Protein AF-C9MY08-F1 (afdb_monomer_lite)

pLDDT: mean 78.94, std 10.35, range [55.41, 93.88]

Foldseek 3Di:
DDPVVVVVVVVVPPDPPPDDDDDQPPPPHPDDDPVRVVVVVVVVVPPDPPPDDPVQVVCCVVPVDGPQADPPPRHGHDDQWDDDPPDDDTDGDD

Structure (mmCIF, N/CA/C/O backbone):
data_AF-C9MY08-F1
#
_entry.id   AF-C9MY08-F1
#
loop_
_atom_site.group_PDB
_atom_site.id
_atom_site.type_symbol
_atom_site.label_atom_id
_atom_site.label_alt_id
_atom_site.label_comp_id
_atom_site.label_asym_id
_atom_site.label_entity_id
_atom_site.label_seq_id
_atom_site.pdbx_PDB_ins_code
_atom_site.Cartn_x
_atom_site.Cartn_y
_atom_site.Cartn_z
_atom_site.occupancy
_atom_site.B_iso_or_equiv
_atom_site.auth_seq_id
_atom_site.auth_comp_id
_atom_site.auth_asym_id
_atom_site.auth_atom_id
_atom_site.pdbx_PDB_model_num
ATOM 1 N N . MET A 1 1 ? -42.674 -5.941 16.762 1.00 65.31 1 MET A N 1
ATOM 2 C CA . MET A 1 1 ? -42.082 -5.146 17.862 1.00 65.31 1 MET A CA 1
ATOM 3 C C . MET A 1 1 ? -42.820 -3.809 17.900 1.00 65.31 1 MET A C 1
ATOM 5 O O . MET A 1 1 ? -43.048 -3.280 16.820 1.00 65.31 1 MET A O 1
ATOM 9 N N . PRO A 1 2 ? -43.256 -3.301 19.065 1.00 92.56 2 PRO A N 1
ATOM 10 C CA . PRO A 1 2 ? -43.929 -2.001 19.161 1.00 92.56 2 PRO A CA 1
ATOM 11 C C . PRO A 1 2 ? -43.043 -0.868 18.622 1.00 92.56 2 PRO A C 1
ATOM 13 O O . PRO A 1 2 ? -41.829 -0.894 18.839 1.00 92.56 2 PRO A O 1
ATOM 16 N N . SER A 1 3 ? -43.636 0.115 17.942 1.00 85.75 3 SER A N 1
ATOM 17 C CA . SER A 1 3 ? -42.934 1.249 17.311 1.00 85.75 3 SER A CA 1
ATOM 18 C C . SER A 1 3 ? -42.069 2.038 18.298 1.00 85.75 3 SER A C 1
ATOM 20 O O . SER A 1 3 ? -40.944 2.408 17.980 1.00 85.75 3 SER A O 1
ATOM 22 N N . GLU A 1 4 ? -42.540 2.210 19.529 1.00 89.88 4 GLU A N 1
ATOM 23 C CA . GLU A 1 4 ? -41.814 2.909 20.595 1.00 89.88 4 GLU A CA 1
ATOM 24 C C . GLU A 1 4 ? -40.486 2.234 20.957 1.00 89.88 4 GLU A C 1
ATOM 26 O O . GLU A 1 4 ? -39.470 2.905 21.135 1.00 89.88 4 GLU A O 1
ATOM 31 N N . ARG A 1 5 ? -40.462 0.894 21.001 1.00 90.56 5 ARG A N 1
ATOM 32 C CA . ARG A 1 5 ? -39.229 0.128 21.260 1.00 90.56 5 ARG A CA 1
ATOM 33 C C . ARG A 1 5 ? -38.236 0.224 20.107 1.00 90.56 5 ARG A C 1
ATOM 35 O O . ARG A 1 5 ? -37.032 0.183 20.324 1.00 90.56 5 ARG A O 1
ATOM 42 N N . PHE A 1 6 ? -38.731 0.348 18.881 1.00 89.12 6 PHE A N 1
ATOM 43 C CA . PHE A 1 6 ? -37.871 0.539 17.719 1.00 89.12 6 PHE A CA 1
ATOM 44 C C . PHE A 1 6 ? -37.210 1.925 17.735 1.00 89.12 6 PHE A C 1
ATOM 46 O O . PHE A 1 6 ? -36.000 2.039 17.543 1.00 89.12 6 PHE A O 1
ATOM 53 N N . VAL A 1 7 ? -37.986 2.969 18.037 1.00 90.25 7 VAL A N 1
ATOM 54 C CA . VAL A 1 7 ? -37.484 4.348 18.130 1.00 90.25 7 VAL A CA 1
ATOM 55 C C . VAL A 1 7 ? -36.457 4.488 19.257 1.00 90.25 7 VAL A C 1
ATOM 57 O O . VAL A 1 7 ? -35.406 5.094 19.048 1.00 90.25 7 VAL A O 1
ATOM 60 N N . SER A 1 8 ? -36.697 3.882 20.425 1.00 86.94 8 SER A N 1
ATOM 61 C CA . SER A 1 8 ? -35.747 3.946 21.544 1.00 86.94 8 SER A CA 1
ATOM 62 C C . SER A 1 8 ? -34.407 3.279 21.224 1.00 86.94 8 SER A C 1
ATOM 64 O O . SER A 1 8 ? -33.359 3.822 21.570 1.00 86.94 8 SER A O 1
ATOM 66 N N . HIS A 1 9 ? -34.412 2.156 20.500 1.00 87.56 9 HIS A N 1
ATOM 67 C CA . HIS A 1 9 ? -33.182 1.490 20.066 1.00 87.56 9 HIS A CA 1
ATOM 68 C C . HIS A 1 9 ? -32.359 2.349 19.095 1.00 87.56 9 HIS A C 1
ATOM 70 O O . HIS A 1 9 ? -31.132 2.366 19.182 1.00 87.56 9 HIS A O 1
ATOM 76 N N . ILE A 1 10 ? -33.011 3.099 18.202 1.00 86.06 10 ILE A N 1
ATOM 77 C CA . ILE A 1 10 ? -32.323 4.014 17.278 1.00 86.06 10 ILE A CA 1
ATOM 78 C C . ILE A 1 10 ? -31.689 5.186 18.032 1.00 86.06 10 ILE A C 1
ATOM 80 O O . ILE A 1 10 ? -30.554 5.567 17.741 1.00 86.06 10 ILE A O 1
ATOM 84 N N . LEU A 1 11 ? -32.395 5.743 19.018 1.00 82.75 11 LEU A N 1
ATOM 85 C CA . LEU A 1 11 ? -31.934 6.915 19.766 1.00 82.75 11 LEU A CA 1
ATOM 86 C C . LEU A 1 11 ? -30.654 6.658 20.577 1.00 82.75 11 LEU A C 1
ATOM 88 O O . LEU A 1 11 ? -29.871 7.586 20.750 1.00 82.75 11 LEU A O 1
ATOM 92 N N . ILE A 1 12 ? -30.383 5.418 21.006 1.00 81.88 12 ILE A N 1
ATOM 93 C CA . ILE A 1 12 ? -29.142 5.049 21.723 1.00 81.88 12 ILE A CA 1
ATOM 94 C C . ILE A 1 12 ? -27.890 5.278 20.861 1.00 81.88 12 ILE A C 1
ATOM 96 O O . ILE A 1 12 ? -26.811 5.561 21.381 1.00 81.88 12 ILE A O 1
ATOM 100 N N . HIS A 1 13 ? -28.022 5.177 19.538 1.00 78.06 13 HIS A N 1
ATOM 101 C CA . HIS A 1 13 ? -26.918 5.400 18.607 1.00 78.06 13 HIS A CA 1
ATOM 102 C C . HIS A 1 13 ? -26.719 6.877 18.239 1.00 78.06 13 HIS A C 1
ATOM 104 O O . HIS A 1 13 ? -25.742 7.203 17.563 1.00 78.06 13 HIS A O 1
ATOM 110 N N . LEU A 1 14 ? -27.614 7.775 18.664 1.00 82.62 14 LEU A N 1
ATOM 111 C CA . LEU A 1 14 ? -27.496 9.207 18.417 1.00 82.62 14 LEU A CA 1
ATOM 112 C C . LEU A 1 14 ? -26.840 9.885 19.632 1.00 82.62 14 LEU A C 1
ATOM 114 O O . LEU A 1 14 ? -27.350 9.775 20.746 1.00 82.62 14 LEU A O 1
ATOM 118 N N . PRO A 1 15 ? -25.717 10.604 19.466 1.00 79.81 15 PRO A N 1
ATOM 119 C CA . PRO A 1 15 ? -25.097 11.286 20.586 1.00 79.81 15 PRO A CA 1
ATOM 120 C C . PRO A 1 15 ? -25.975 12.444 21.076 1.00 79.81 15 PRO A C 1
ATOM 122 O O . PRO A 1 15 ? -26.601 13.132 20.262 1.00 79.81 15 PRO A O 1
ATOM 125 N N . PRO A 1 16 ? -25.985 12.720 22.391 1.00 81.56 16 PRO A N 1
ATOM 126 C CA . PRO A 1 16 ? -26.669 13.883 22.931 1.00 81.56 16 PRO A CA 1
ATOM 127 C C . PRO A 1 16 ? -26.062 15.182 22.389 1.00 81.56 16 PRO A C 1
ATOM 129 O O . PRO A 1 16 ? -24.887 15.247 22.014 1.00 81.56 16 PRO A O 1
ATOM 132 N N . LYS A 1 17 ? -26.873 16.244 22.359 1.00 78.88 17 LYS A N 1
ATOM 133 C CA . LYS A 1 17 ? -26.451 17.570 21.889 1.00 78.88 17 LYS A CA 1
ATOM 134 C C . LYS A 1 17 ? -25.188 17.998 22.654 1.00 78.88 17 LYS A C 1
AT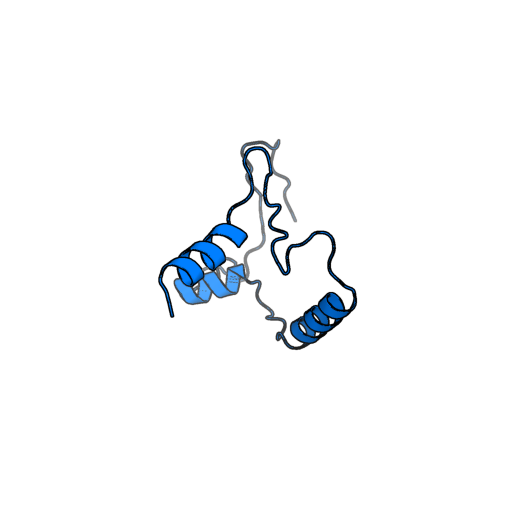OM 136 O O . LYS A 1 17 ? -25.155 17.918 23.878 1.00 78.88 17 LYS A O 1
ATOM 141 N N . ASN A 1 18 ? -24.160 18.433 21.921 1.00 82.56 18 ASN A N 1
ATOM 142 C CA . ASN A 1 18 ? -22.814 18.799 22.403 1.00 82.56 18 ASN A CA 1
ATOM 143 C C . ASN A 1 18 ? -21.845 17.637 22.701 1.00 82.56 18 ASN A C 1
ATOM 145 O O . ASN A 1 18 ? -20.693 17.897 23.047 1.00 82.56 18 ASN A O 1
ATOM 149 N N . PHE A 1 19 ? -22.242 16.376 22.508 1.00 77.75 19 PHE A N 1
ATOM 150 C CA . PHE A 1 19 ? -21.326 15.235 22.568 1.00 77.75 19 PHE A CA 1
ATOM 151 C C . PHE A 1 19 ? -20.954 14.759 21.162 1.00 77.75 19 PHE A C 1
ATOM 153 O O . PHE A 1 19 ? -21.796 14.630 20.276 1.00 77.75 19 PHE A O 1
ATOM 160 N N . LYS A 1 20 ? -19.667 14.468 20.949 1.00 75.62 20 LYS A N 1
ATOM 161 C CA . LYS A 1 20 ? -19.162 13.875 19.705 1.00 75.62 20 LYS A CA 1
ATOM 162 C C . LYS A 1 20 ? -18.885 12.393 19.933 1.00 75.62 20 LYS A C 1
ATOM 164 O O . LYS A 1 20 ? -18.077 12.051 20.793 1.00 75.62 20 LYS A O 1
ATOM 169 N N . MET A 1 21 ? -19.490 11.512 19.135 1.00 71.44 21 MET A N 1
ATOM 170 C CA . MET A 1 21 ? -19.063 10.109 19.105 1.00 71.44 21 MET A CA 1
ATOM 171 C C . MET A 1 21 ? -17.666 10.015 18.486 1.00 71.44 21 MET A C 1
ATOM 173 O O . MET A 1 21 ? -17.426 10.502 17.379 1.00 71.44 21 MET A O 1
ATOM 177 N N . VAL A 1 22 ? -16.730 9.393 19.201 1.00 68.12 22 VAL A N 1
ATOM 178 C CA . VAL A 1 22 ? -15.391 9.099 18.682 1.00 68.12 22 VAL A CA 1
ATOM 179 C C . VAL A 1 22 ? -15.405 7.696 18.089 1.00 68.12 22 VAL A C 1
ATOM 181 O O . VAL A 1 22 ? -15.311 6.706 18.813 1.00 68.12 22 VAL A O 1
ATOM 184 N N . ASN A 1 23 ? -15.474 7.601 16.763 1.00 64.94 23 ASN A N 1
ATOM 185 C CA . ASN A 1 23 ? -15.315 6.324 16.075 1.00 64.94 23 ASN A CA 1
ATOM 186 C C . ASN A 1 23 ? -13.840 5.902 16.123 1.00 64.94 23 ASN A C 1
ATOM 188 O O . ASN A 1 23 ? -12.989 6.462 15.430 1.00 64.94 23 ASN A O 1
ATOM 192 N N . ARG A 1 24 ? -13.519 4.906 16.954 1.00 63.09 24 ARG A N 1
ATOM 193 C CA . ARG A 1 24 ? -12.214 4.232 16.930 1.00 63.09 24 ARG A CA 1
ATOM 194 C C . ARG A 1 24 ? -12.238 3.209 15.797 1.00 63.09 24 ARG A C 1
ATOM 196 O O . ARG A 1 24 ? -12.650 2.071 15.992 1.00 63.09 24 ARG A O 1
ATOM 203 N N . TYR A 1 25 ? -11.858 3.649 14.601 1.00 57.94 25 TYR A N 1
ATOM 204 C CA . TYR A 1 25 ? -11.881 2.855 13.371 1.00 57.94 25 TYR A CA 1
ATOM 205 C C . TYR A 1 25 ? -10.991 1.599 13.457 1.00 57.94 25 TYR A C 1
ATOM 207 O O . TYR A 1 25 ? -9.824 1.647 13.082 1.00 57.94 25 TYR A O 1
ATOM 215 N N . GLY A 1 26 ? -11.553 0.479 13.928 1.00 65.50 26 GLY A N 1
ATOM 216 C CA . GLY A 1 26 ? -11.083 -0.901 13.723 1.00 65.50 26 GLY A CA 1
ATOM 217 C C . GLY A 1 26 ? -9.562 -1.117 13.696 1.00 65.50 26 GLY A C 1
ATOM 218 O O . GLY A 1 26 ? -8.817 -0.550 14.491 1.00 65.50 26 GLY A O 1
ATOM 219 N N . PHE A 1 27 ? -9.090 -1.949 12.764 1.00 55.41 27 PHE A N 1
ATOM 220 C CA . PHE A 1 27 ? -7.680 -2.343 12.604 1.00 55.41 27 PHE A CA 1
ATOM 221 C C . PHE A 1 27 ? -6.678 -1.183 12.419 1.00 55.41 27 PHE A C 1
ATOM 223 O O . PHE A 1 27 ? -5.475 -1.408 12.510 1.00 55.41 27 PHE A O 1
ATOM 230 N N . TYR A 1 28 ? -7.157 0.045 12.188 1.00 56.94 28 TYR A N 1
ATOM 231 C CA . TYR A 1 28 ? -6.350 1.261 12.041 1.00 56.94 28 TYR A CA 1
ATOM 232 C C . TYR A 1 28 ? -6.342 2.145 13.304 1.00 56.94 28 TYR A C 1
ATOM 234 O O . TYR A 1 28 ? -5.828 3.266 13.282 1.00 56.94 28 TYR A O 1
ATOM 242 N N . SER A 1 29 ? -6.900 1.663 14.420 1.00 66.94 29 SER A N 1
ATOM 243 C CA . SER A 1 29 ? -6.756 2.282 15.741 1.00 66.94 29 SER A CA 1
ATOM 244 C C . SER A 1 29 ? -5.276 2.476 16.093 1.00 66.94 29 SER A C 1
ATOM 246 O O . SER A 1 29 ? -4.460 1.583 15.887 1.00 66.94 29 SER A O 1
ATOM 248 N N . ARG A 1 30 ? -4.919 3.615 16.703 1.00 67.69 30 ARG A N 1
ATOM 249 C CA . ARG A 1 30 ? -3.558 3.833 17.237 1.00 67.69 30 ARG A CA 1
ATOM 250 C C . ARG A 1 30 ? -3.222 2.872 18.380 1.00 67.69 30 ARG A C 1
ATOM 252 O O . ARG A 1 30 ? -2.063 2.530 18.582 1.00 67.69 30 ARG A O 1
ATOM 259 N N . GLN A 1 31 ? -4.240 2.438 19.120 1.00 72.44 31 GLN A N 1
ATOM 260 C CA . GLN A 1 31 ? -4.111 1.516 20.239 1.00 72.44 31 GLN A CA 1
ATOM 261 C C . GLN A 1 31 ? -4.781 0.197 19.853 1.00 72.44 31 GLN A C 1
ATOM 263 O O . GLN A 1 31 ? -6.000 0.043 19.942 1.00 72.44 31 GLN A O 1
ATOM 268 N N . ILE A 1 32 ? -3.966 -0.725 19.350 1.00 77.75 32 ILE A N 1
ATOM 269 C CA . ILE A 1 32 ? -4.374 -2.078 18.968 1.00 77.75 32 ILE A CA 1
ATOM 270 C C . ILE A 1 32 ? -4.035 -3.011 20.129 1.00 77.75 32 ILE A C 1
ATOM 272 O O . ILE A 1 32 ? -2.915 -2.960 20.644 1.00 77.75 32 ILE A O 1
ATOM 276 N N . SER A 1 33 ? -4.983 -3.855 20.544 1.00 81.44 33 SER A N 1
ATOM 277 C CA . SER A 1 33 ? -4.739 -4.849 21.594 1.00 81.44 33 SER A CA 1
ATOM 278 C C . SER A 1 33 ? -3.655 -5.843 21.160 1.00 81.44 33 SER A C 1
ATOM 280 O O . SER A 1 33 ? -3.560 -6.188 19.982 1.00 81.44 33 SER A O 1
ATOM 282 N N . GLY A 1 34 ? -2.837 -6.324 22.105 1.00 84.19 34 GLY A N 1
ATOM 283 C CA . GLY A 1 34 ? -1.758 -7.282 21.811 1.00 84.19 34 GLY A CA 1
ATOM 284 C C . GLY A 1 34 ? -2.267 -8.524 21.075 1.00 84.19 34 GLY A C 1
ATOM 285 O O . GLY A 1 34 ? -1.757 -8.866 20.014 1.00 84.19 34 GLY A O 1
ATOM 286 N N . ARG A 1 35 ? -3.390 -9.080 21.546 1.00 84.12 35 ARG A N 1
ATOM 287 C CA . ARG A 1 35 ? -4.079 -10.213 20.912 1.00 84.12 35 ARG A CA 1
ATOM 288 C C . ARG A 1 35 ? -4.476 -9.946 19.456 1.00 84.12 35 ARG A C 1
ATOM 290 O O . ARG A 1 35 ? -4.371 -10.838 18.624 1.00 84.12 35 ARG A O 1
ATOM 297 N N . LEU A 1 36 ? -4.920 -8.729 19.120 1.00 81.75 36 LEU A N 1
ATOM 298 C CA . LEU A 1 36 ? -5.253 -8.394 17.731 1.00 81.75 36 LEU A CA 1
ATOM 299 C C . LEU A 1 36 ? -3.993 -8.300 16.863 1.00 81.75 36 LEU A C 1
ATOM 301 O O . LEU A 1 36 ? -4.031 -8.724 15.712 1.00 81.75 36 LEU A O 1
ATOM 305 N N . LYS A 1 37 ? -2.875 -7.798 17.405 1.00 82.12 37 LYS A N 1
ATOM 306 C CA . LYS A 1 37 ? -1.589 -7.782 16.686 1.00 82.12 37 LYS A CA 1
ATOM 307 C C . LYS A 1 37 ? -1.110 -9.194 16.366 1.00 82.12 37 LYS A C 1
ATOM 309 O O . LYS A 1 37 ? -0.773 -9.456 15.219 1.00 82.12 37 LYS A O 1
ATOM 314 N N . GLU A 1 38 ? -1.157 -10.103 17.338 1.00 86.31 38 GLU A N 1
ATOM 315 C CA . GLU A 1 38 ? -0.760 -11.507 17.151 1.00 86.31 38 GLU A CA 1
ATOM 316 C C . GLU A 1 38 ? -1.570 -12.190 16.043 1.00 86.31 38 GLU A C 1
ATOM 318 O O . GLU A 1 38 ? -1.002 -12.849 15.171 1.00 86.31 38 GLU A O 1
ATOM 323 N N . VAL A 1 39 ? -2.891 -11.980 16.026 1.00 85.19 39 VAL A N 1
ATOM 324 C CA . VAL A 1 39 ? -3.772 -12.516 14.978 1.00 85.19 39 VAL A CA 1
ATOM 325 C C . VAL A 1 39 ? -3.446 -11.908 13.609 1.00 85.19 39 VAL A C 1
ATOM 327 O O . VAL A 1 39 ? -3.360 -12.642 12.625 1.00 85.19 39 VAL A O 1
ATOM 330 N N . ILE A 1 40 ? -3.227 -10.589 13.526 1.00 81.25 40 ILE A N 1
ATOM 331 C CA . ILE A 1 40 ? -2.837 -9.918 12.272 1.00 81.25 40 I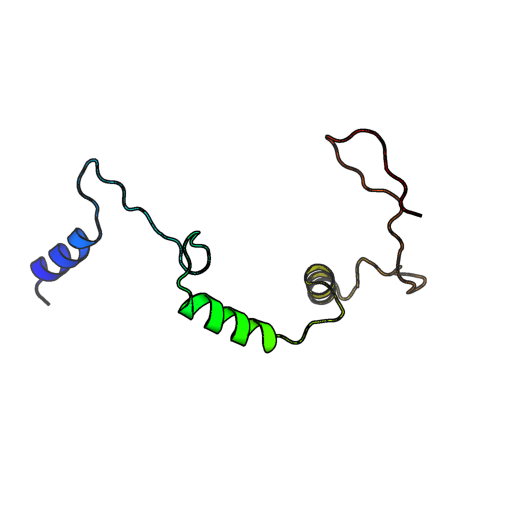LE A CA 1
ATOM 332 C C . ILE A 1 40 ? -1.498 -10.454 11.761 1.00 81.25 40 ILE A C 1
ATOM 334 O O . ILE A 1 40 ? -1.360 -10.704 10.564 1.00 81.25 40 ILE A O 1
ATOM 338 N N . ASP A 1 41 ? -0.516 -10.640 12.640 1.00 82.12 41 ASP A N 1
ATOM 339 C CA . ASP A 1 41 ? 0.805 -11.137 12.261 1.00 82.12 41 ASP A CA 1
ATOM 340 C C . ASP A 1 41 ? 0.752 -12.598 11.808 1.00 82.12 41 ASP A C 1
ATOM 342 O O . ASP A 1 41 ? 1.381 -12.951 10.807 1.00 82.12 41 ASP A O 1
ATOM 346 N N . ALA A 1 42 ? -0.051 -13.439 12.467 1.00 83.06 42 ALA A N 1
ATOM 347 C CA . ALA A 1 42 ? -0.327 -14.796 11.999 1.00 83.06 42 ALA A CA 1
ATOM 348 C C . ALA A 1 42 ? -0.971 -14.784 10.602 1.00 83.06 42 ALA A C 1
ATOM 350 O O . ALA A 1 42 ? -0.582 -15.560 9.729 1.00 83.06 42 ALA A O 1
ATOM 351 N N . PHE A 1 43 ? -1.897 -13.855 10.352 1.00 77.50 43 PHE A N 1
ATOM 352 C CA . PHE A 1 43 ? -2.521 -13.687 9.041 1.00 77.50 43 PHE A CA 1
ATOM 353 C C . PHE A 1 43 ? -1.520 -13.213 7.978 1.00 77.50 43 PHE A C 1
ATOM 355 O O . PHE A 1 43 ? -1.510 -13.732 6.864 1.00 77.50 43 PHE A O 1
ATOM 362 N N . ARG A 1 44 ? -0.634 -12.269 8.322 1.00 71.50 44 ARG A N 1
ATOM 363 C CA . ARG A 1 44 ? 0.421 -11.762 7.428 1.00 71.50 44 ARG A CA 1
ATOM 364 C C . ARG A 1 44 ? 1.413 -12.844 7.017 1.00 71.50 44 ARG A C 1
ATOM 366 O O . ARG A 1 44 ? 1.799 -12.867 5.854 1.00 71.50 44 ARG A O 1
ATOM 373 N N . LYS A 1 45 ? 1.794 -13.744 7.930 1.00 66.56 45 LYS A N 1
ATOM 374 C CA . LYS A 1 45 ? 2.705 -14.869 7.635 1.00 66.56 45 LYS A CA 1
ATOM 375 C C . LYS A 1 45 ? 2.151 -15.821 6.569 1.00 66.56 45 LYS A C 1
ATOM 377 O O . LYS A 1 45 ? 2.928 -16.402 5.822 1.00 66.56 45 LYS A O 1
ATOM 382 N N . ASN A 1 46 ? 0.826 -15.935 6.469 1.00 64.38 46 ASN A N 1
ATOM 383 C CA . ASN A 1 46 ? 0.149 -16.778 5.479 1.00 64.38 46 ASN A CA 1
ATOM 384 C C . ASN A 1 46 ? -0.056 -16.090 4.120 1.00 64.38 46 ASN A C 1
ATOM 386 O O . ASN A 1 46 ? -0.515 -16.721 3.167 1.00 64.38 46 ASN A O 1
ATOM 390 N N . ILE A 1 47 ? 0.275 -14.801 3.997 1.00 66.69 47 ILE A N 1
ATOM 391 C CA . ILE A 1 47 ? 0.252 -14.116 2.707 1.00 66.69 47 ILE A CA 1
ATOM 392 C C . ILE A 1 47 ? 1.555 -14.464 2.000 1.00 66.69 47 ILE A C 1
ATOM 394 O O . ILE A 1 47 ? 2.623 -13.993 2.386 1.00 66.69 47 ILE A O 1
ATOM 398 N N . ALA A 1 48 ? 1.463 -15.272 0.943 1.00 66.00 48 ALA A N 1
ATOM 399 C CA . ALA A 1 48 ? 2.592 -15.528 0.061 1.00 66.00 48 ALA A CA 1
ATOM 400 C C . ALA A 1 48 ? 3.206 -14.187 -0.369 1.00 66.00 48 ALA A C 1
ATOM 402 O O . ALA A 1 48 ? 2.551 -13.365 -1.024 1.00 66.00 48 ALA A O 1
ATOM 403 N N . VAL A 1 49 ? 4.454 -13.952 0.039 1.00 68.44 49 VAL A N 1
ATOM 404 C CA . VAL A 1 49 ? 5.187 -12.739 -0.308 1.00 68.44 49 VAL A CA 1
ATOM 405 C C . VAL A 1 49 ? 5.455 -12.805 -1.804 1.00 68.44 49 VAL A C 1
ATOM 407 O O . VAL A 1 49 ? 6.340 -13.511 -2.280 1.00 68.44 49 VAL A O 1
ATOM 410 N N . SER A 1 50 ? 4.619 -12.111 -2.568 1.00 71.25 50 SER A N 1
ATOM 411 C CA . SER A 1 50 ? 4.816 -11.963 -4.002 1.00 71.25 50 SER A CA 1
ATOM 412 C C . SER A 1 50 ? 6.181 -11.326 -4.244 1.00 71.25 50 SER A C 1
ATOM 414 O O . SER A 1 50 ? 6.501 -10.291 -3.662 1.00 71.25 50 SER A O 1
ATOM 416 N N . ARG A 1 51 ? 6.962 -11.906 -5.162 1.00 78.94 51 ARG A N 1
ATOM 417 C CA . ARG A 1 51 ? 8.215 -11.307 -5.653 1.00 78.94 51 ARG A CA 1
ATOM 418 C C . ARG A 1 51 ? 7.989 -9.910 -6.249 1.00 78.94 51 ARG A C 1
ATOM 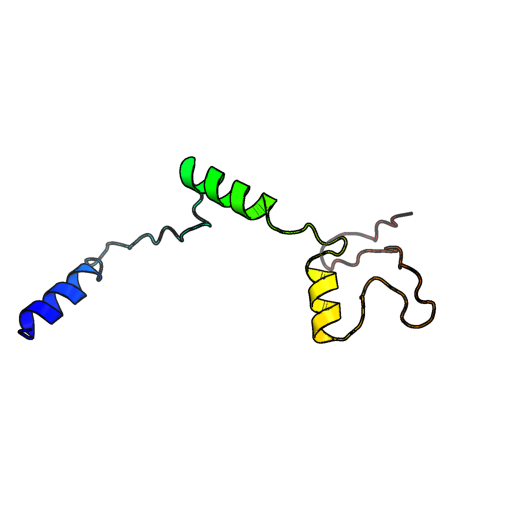420 O O . ARG A 1 51 ? 8.912 -9.104 -6.314 1.00 78.94 51 ARG A O 1
ATOM 427 N N . TYR A 1 52 ? 6.762 -9.638 -6.691 1.00 82.00 52 TYR A N 1
ATOM 428 C CA . TYR A 1 52 ? 6.334 -8.358 -7.234 1.00 82.00 52 TYR A CA 1
ATOM 429 C C . TYR A 1 52 ? 5.622 -7.507 -6.191 1.00 82.00 52 TYR A C 1
ATOM 431 O O . TYR A 1 52 ? 4.801 -8.018 -5.421 1.00 82.00 52 TYR A O 1
ATOM 439 N N . SER A 1 53 ? 5.880 -6.199 -6.230 1.00 85.00 53 SER A N 1
ATOM 440 C CA . SER A 1 53 ? 5.171 -5.234 -5.394 1.00 85.00 53 SER A CA 1
ATOM 441 C C . SER A 1 53 ? 3.669 -5.241 -5.694 1.00 85.00 53 SER A C 1
ATOM 443 O O . SER A 1 53 ? 3.228 -5.627 -6.782 1.00 85.00 53 SER A O 1
ATOM 445 N N . PHE A 1 54 ? 2.865 -4.769 -4.738 1.00 85.44 54 PHE A N 1
ATOM 446 C CA . PHE A 1 54 ? 1.423 -4.614 -4.937 1.00 85.44 54 PHE A CA 1
ATOM 447 C C . PHE A 1 54 ? 1.110 -3.825 -6.218 1.00 85.44 54 PHE A C 1
ATOM 449 O O . PHE A 1 54 ? 0.256 -4.241 -6.998 1.00 85.44 54 PHE A O 1
ATOM 456 N N . TYR A 1 55 ? 1.858 -2.745 -6.472 1.00 85.88 55 TYR A N 1
ATOM 457 C CA . TYR A 1 55 ? 1.707 -1.918 -7.667 1.00 85.88 55 TYR A CA 1
ATOM 458 C C . TYR A 1 55 ? 1.964 -2.702 -8.958 1.00 85.88 55 TYR A C 1
ATOM 460 O O . TYR A 1 55 ? 1.118 -2.695 -9.848 1.00 85.88 55 TYR A O 1
ATOM 468 N N . GLN A 1 56 ? 3.070 -3.451 -9.039 1.00 89.25 56 GLN A N 1
ATOM 469 C CA . GLN A 1 56 ? 3.355 -4.298 -10.204 1.00 89.25 56 GLN A CA 1
ATOM 470 C C . GLN A 1 56 ? 2.242 -5.315 -10.450 1.00 89.25 56 GLN A C 1
ATOM 472 O O . GLN A 1 56 ? 1.842 -5.525 -11.593 1.00 89.25 56 GLN A O 1
ATOM 477 N N . ARG A 1 57 ? 1.713 -5.923 -9.381 1.00 89.12 57 ARG A N 1
ATOM 478 C CA . ARG A 1 57 ? 0.630 -6.902 -9.491 1.00 89.12 57 ARG A CA 1
ATOM 479 C C . ARG A 1 57 ? -0.662 -6.269 -10.001 1.00 89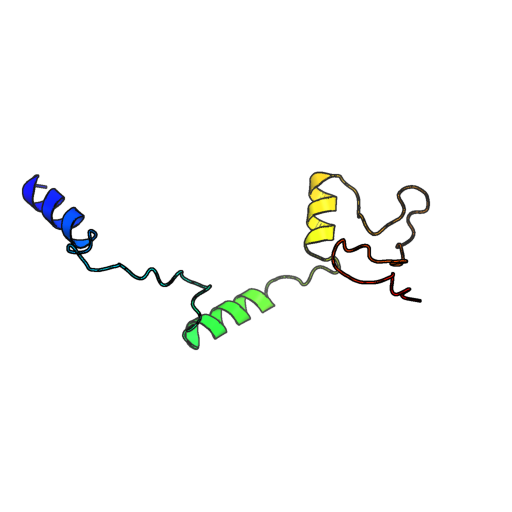.12 57 ARG A C 1
ATOM 481 O O . ARG A 1 57 ? -1.341 -6.885 -10.813 1.00 89.12 57 ARG A O 1
ATOM 488 N N . GLN A 1 58 ? -1.006 -5.071 -9.530 1.00 89.38 58 GLN A N 1
ATOM 489 C CA . GLN A 1 58 ? -2.191 -4.351 -10.006 1.00 89.38 58 GLN A CA 1
ATOM 490 C C . GLN A 1 58 ? -2.044 -3.941 -11.467 1.00 89.38 58 GLN A C 1
ATOM 492 O O . GLN A 1 58 ? -2.923 -4.236 -12.264 1.00 89.38 58 GLN A O 1
ATOM 497 N N . MET A 1 59 ? -0.906 -3.359 -11.843 1.00 92.06 59 MET A N 1
ATOM 498 C CA . MET A 1 59 ? -0.644 -2.994 -13.237 1.00 92.06 59 MET A CA 1
ATOM 499 C C . MET A 1 59 ? -0.718 -4.200 -14.169 1.00 92.06 59 MET A C 1
ATOM 501 O O . MET A 1 59 ? -1.343 -4.119 -15.221 1.00 92.06 59 MET A O 1
ATOM 505 N N . TYR A 1 60 ? -0.174 -5.343 -13.749 1.00 90.19 60 TYR A N 1
ATOM 506 C CA . TYR A 1 60 ? -0.277 -6.567 -14.530 1.00 90.19 60 TYR A CA 1
ATOM 507 C C . TYR A 1 60 ? -1.724 -7.056 -14.665 1.00 90.19 60 TYR A C 1
ATOM 509 O O . TYR A 1 60 ? -2.139 -7.442 -15.750 1.00 90.19 60 TYR A O 1
ATOM 517 N N . LYS A 1 61 ? -2.519 -7.008 -13.590 1.00 90.62 61 LYS A N 1
ATOM 518 C CA . LYS A 1 61 ? -3.935 -7.404 -13.637 1.00 90.62 61 LYS A CA 1
ATOM 519 C C . LYS A 1 61 ? -4.780 -6.488 -14.519 1.00 90.62 61 LYS A C 1
ATOM 521 O O . LYS A 1 61 ? -5.664 -6.980 -15.207 1.00 90.62 61 LYS A O 1
ATOM 526 N N . THR A 1 62 ? -4.528 -5.183 -14.475 1.00 93.88 62 THR A N 1
ATOM 527 C CA . THR A 1 62 ? -5.331 -4.190 -15.197 1.00 93.88 62 THR A CA 1
ATOM 528 C C . THR A 1 62 ? -4.911 -4.059 -16.659 1.00 93.88 62 THR A C 1
ATOM 530 O O . THR A 1 62 ? -5.766 -3.923 -17.525 1.00 93.88 62 THR A O 1
ATOM 533 N N . PHE A 1 63 ? -3.606 -4.101 -16.940 1.00 91.38 63 PHE A N 1
ATOM 534 C CA . PHE A 1 63 ? -3.044 -3.760 -18.253 1.00 91.38 63 PHE A CA 1
ATOM 535 C C . PHE A 1 63 ? -2.260 -4.902 -18.912 1.00 91.38 63 PHE A C 1
ATOM 537 O O . PHE A 1 63 ? -1.761 -4.735 -20.019 1.00 91.38 63 PHE A O 1
ATOM 544 N N . GLY A 1 64 ? -2.082 -6.046 -18.245 1.00 90.31 64 GLY A N 1
ATOM 545 C CA . GLY A 1 64 ? -1.307 -7.174 -18.776 1.00 90.31 64 GLY A CA 1
ATOM 546 C C . GLY A 1 64 ? 0.204 -6.929 -18.858 1.00 90.31 64 GLY A C 1
ATOM 547 O O . GLY A 1 64 ? 0.924 -7.739 -19.440 1.00 90.31 64 GLY A O 1
ATOM 548 N N . MET A 1 65 ? 0.711 -5.833 -18.279 1.00 89.25 65 MET A N 1
ATOM 549 C CA . MET A 1 65 ? 2.121 -5.444 -18.366 1.00 89.25 65 MET A CA 1
ATOM 550 C C . MET A 1 65 ? 2.727 -5.087 -17.005 1.00 89.25 65 MET A C 1
ATOM 552 O O . MET A 1 65 ? 2.042 -4.614 -16.097 1.00 89.25 65 MET A O 1
ATOM 556 N N . ASN A 1 66 ? 4.038 -5.303 -16.857 1.00 89.19 66 ASN A N 1
ATOM 557 C CA . ASN A 1 66 ? 4.782 -4.869 -15.677 1.00 89.19 66 ASN A CA 1
ATOM 558 C C . ASN A 1 66 ? 5.420 -3.496 -15.959 1.00 89.19 66 ASN A C 1
ATOM 560 O O . ASN A 1 66 ? 6.259 -3.411 -16.853 1.00 89.19 66 ASN A O 1
ATOM 564 N N . PRO A 1 67 ? 5.091 -2.442 -15.191 1.00 88.00 67 PRO A N 1
ATOM 565 C CA . PRO A 1 67 ? 5.536 -1.070 -15.462 1.00 88.00 67 PRO A CA 1
ATOM 566 C C . PRO A 1 67 ? 7.047 -0.869 -15.286 1.00 88.00 67 PRO A C 1
ATOM 568 O O . PRO A 1 67 ? 7.578 0.161 -15.680 1.00 88.00 67 PRO A O 1
ATOM 571 N N . PHE A 1 68 ? 7.743 -1.826 -14.665 1.00 89.50 68 PHE A N 1
ATOM 572 C CA . PHE A 1 68 ? 9.190 -1.775 -14.452 1.00 89.50 68 PHE A CA 1
ATOM 573 C C . PHE A 1 68 ? 9.964 -2.645 -15.445 1.00 89.50 68 PHE A C 1
ATOM 575 O O . PHE A 1 68 ? 11.131 -2.947 -15.206 1.00 89.50 68 PHE A O 1
ATOM 582 N N . TYR A 1 69 ? 9.326 -3.086 -16.529 1.00 91.06 69 TYR A N 1
ATOM 583 C CA . TYR A 1 69 ? 9.971 -3.797 -17.628 1.00 91.06 69 TYR A CA 1
ATOM 584 C C . TYR A 1 69 ? 9.754 -3.028 -18.926 1.00 91.06 69 TYR A C 1
ATOM 586 O O . TYR A 1 69 ? 8.655 -2.551 -19.198 1.00 91.06 69 TYR A O 1
ATOM 594 N N . CYS A 1 70 ? 10.803 -2.935 -19.739 1.00 88.00 70 CYS A N 1
ATOM 595 C CA . CYS A 1 70 ? 10.708 -2.317 -21.054 1.00 88.00 70 CYS A CA 1
ATOM 596 C C . CYS A 1 70 ? 9.737 -3.128 -21.940 1.00 88.00 70 CYS A C 1
ATOM 598 O O . CYS A 1 70 ? 9.940 -4.339 -22.073 1.00 88.00 70 CYS A O 1
ATOM 600 N N . PRO A 1 71 ? 8.726 -2.507 -22.576 1.00 87.12 71 PRO A N 1
ATOM 601 C CA . PRO A 1 71 ? 7.760 -3.222 -23.416 1.00 87.12 71 PRO A CA 1
ATOM 602 C C . PRO A 1 71 ? 8.408 -3.858 -24.655 1.00 87.12 71 PRO A C 1
ATOM 604 O O . PRO A 1 71 ? 7.955 -4.903 -25.113 1.00 87.12 71 PRO A O 1
ATOM 607 N N . THR A 1 72 ? 9.497 -3.269 -25.156 1.00 90.06 72 THR A N 1
ATOM 608 C CA . THR A 1 72 ? 10.226 -3.757 -26.334 1.00 90.06 72 THR A CA 1
ATOM 609 C C . THR A 1 72 ? 11.274 -4.801 -25.954 1.00 90.06 72 THR A C 1
ATOM 611 O O . THR A 1 72 ? 11.244 -5.927 -26.439 1.00 90.06 72 THR A O 1
ATOM 614 N N . CYS A 1 73 ? 12.192 -4.449 -25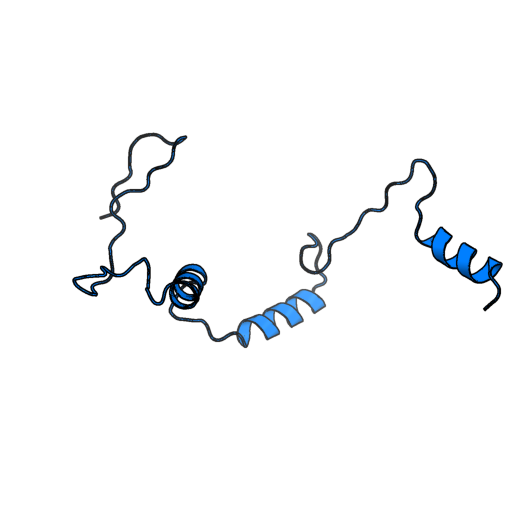.048 1.00 90.38 73 CYS A N 1
ATOM 615 C CA . CYS A 1 73 ? 13.354 -5.285 -24.733 1.00 90.38 73 CYS A CA 1
ATOM 616 C C . CYS A 1 73 ? 13.067 -6.353 -23.667 1.00 90.38 73 CYS A C 1
ATOM 618 O O . CYS A 1 73 ? 13.879 -7.252 -23.475 1.00 90.38 73 CYS A O 1
ATOM 620 N N . LYS A 1 74 ? 11.954 -6.240 -22.924 1.00 87.75 74 LYS A N 1
ATOM 621 C CA . LYS A 1 74 ? 11.593 -7.103 -21.778 1.00 87.75 74 LYS A CA 1
ATOM 622 C C . LYS A 1 74 ? 12.656 -7.169 -20.671 1.00 87.75 74 LYS A C 1
ATOM 624 O O . LYS A 1 74 ? 12.655 -8.087 -19.854 1.00 87.75 74 LYS A O 1
ATOM 629 N N . VAL A 1 75 ? 13.534 -6.169 -20.602 1.00 90.56 75 VAL A N 1
ATOM 630 C CA . VAL A 1 75 ? 14.539 -6.012 -19.541 1.00 90.56 75 VAL A CA 1
ATOM 631 C C . VAL A 1 75 ? 13.967 -5.153 -18.414 1.00 90.56 75 VAL A C 1
ATOM 633 O O . VAL A 1 75 ? 13.179 -4.235 -18.661 1.00 90.56 75 VAL A O 1
ATOM 636 N N . LYS A 1 76 ? 14.355 -5.455 -17.171 1.00 88.94 76 LYS A N 1
ATOM 637 C CA . LYS A 1 76 ? 13.973 -4.673 -15.993 1.00 88.94 76 LYS A CA 1
ATOM 638 C C . LYS A 1 76 ? 14.580 -3.270 -16.082 1.00 88.94 76 LYS A C 1
ATOM 640 O O . LYS A 1 76 ? 15.788 -3.125 -16.240 1.00 88.94 76 LYS A O 1
ATOM 645 N N . MET A 1 77 ? 13.737 -2.254 -15.971 1.00 88.56 77 MET A N 1
ATOM 646 C CA . MET A 1 77 ? 14.141 -0.854 -16.010 1.00 88.56 77 MET A CA 1
ATOM 647 C C . MET A 1 77 ? 14.820 -0.456 -14.696 1.00 88.56 77 MET A C 1
ATOM 649 O O . MET A 1 77 ? 14.426 -0.906 -13.616 1.00 88.56 77 MET A O 1
ATOM 653 N N . ILE A 1 78 ? 15.830 0.403 -14.805 1.00 86.62 78 ILE A N 1
ATOM 654 C CA . ILE A 1 78 ? 16.506 1.040 -13.674 1.00 86.62 78 ILE A CA 1
ATOM 655 C C . ILE A 1 78 ? 15.891 2.429 -13.499 1.00 86.62 78 ILE A C 1
ATOM 657 O O . ILE A 1 78 ? 15.514 3.078 -14.476 1.00 86.62 78 ILE A O 1
ATOM 661 N N . VAL A 1 79 ? 15.740 2.869 -12.253 1.00 83.19 79 VAL A N 1
ATOM 662 C CA . VAL A 1 79 ? 15.255 4.219 -11.972 1.00 83.19 79 VAL A CA 1
ATOM 663 C C . VAL A 1 79 ? 16.366 5.204 -12.302 1.00 83.19 79 VAL A C 1
ATOM 665 O O . VAL A 1 79 ? 17.410 5.175 -11.667 1.00 83.19 79 VAL A O 1
ATOM 668 N N . TRP A 1 80 ? 16.128 6.074 -13.279 1.00 75.75 80 TRP A N 1
ATOM 669 C CA . TRP A 1 80 ? 17.099 7.093 -13.663 1.00 75.75 80 TRP A CA 1
ATOM 670 C C . TRP A 1 80 ? 17.005 8.313 -12.737 1.00 75.75 80 TRP A C 1
ATOM 672 O O . TRP A 1 80 ? 17.960 8.658 -12.043 1.00 75.75 80 TRP A O 1
ATOM 682 N N . GLU A 1 81 ? 15.821 8.933 -12.672 1.00 75.38 81 GLU A N 1
ATOM 683 C CA . GLU A 1 81 ? 15.575 10.191 -11.962 1.00 75.38 81 GLU A CA 1
ATOM 684 C C . GLU A 1 81 ? 14.138 10.230 -11.405 1.00 75.38 81 GLU A C 1
ATOM 686 O O . GLU A 1 81 ? 13.205 9.712 -12.021 1.00 75.38 81 GLU A O 1
ATOM 691 N N . PHE A 1 82 ? 13.946 10.860 -10.240 1.00 74.38 82 PHE A N 1
ATOM 692 C CA . PHE A 1 82 ? 12.620 11.125 -9.670 1.00 74.38 82 PHE A CA 1
ATOM 693 C C . PHE A 1 82 ? 12.256 12.597 -9.821 1.00 74.38 82 PHE A C 1
ATOM 695 O O . PHE A 1 82 ? 12.888 13.459 -9.211 1.00 74.38 82 PHE A O 1
ATOM 702 N N . TYR A 1 83 ? 11.192 12.881 -10.567 1.00 71.44 83 TYR A N 1
ATOM 703 C CA . TYR A 1 83 ? 10.640 14.227 -10.637 1.00 71.44 83 TYR A CA 1
ATOM 704 C C . TYR A 1 83 ? 9.656 14.472 -9.489 1.00 71.44 83 TYR A C 1
ATOM 706 O O . TYR A 1 83 ? 8.699 13.718 -9.305 1.00 71.44 83 TYR A O 1
ATOM 714 N N . HIS A 1 84 ? 9.858 15.555 -8.738 1.00 73.19 84 HIS A N 1
ATOM 715 C CA . HIS A 1 84 ? 8.894 16.018 -7.748 1.00 73.19 84 HIS A CA 1
ATOM 716 C C . HIS A 1 84 ? 8.782 17.542 -7.782 1.00 73.19 84 HIS A C 1
ATOM 718 O O . HIS A 1 84 ? 9.760 18.248 -7.565 1.00 73.19 84 HIS A O 1
ATOM 724 N N . TYR A 1 85 ? 7.562 18.047 -7.973 1.00 78.00 85 TYR A N 1
ATOM 725 C CA . TYR A 1 85 ? 7.270 19.472 -8.173 1.00 78.00 85 TYR A CA 1
ATOM 726 C C . TYR A 1 85 ? 7.699 20.404 -7.019 1.00 78.00 85 TYR A C 1
ATOM 728 O O . TYR A 1 85 ? 7.804 21.607 -7.223 1.00 78.00 85 TYR A O 1
ATOM 736 N N . ARG A 1 86 ? 7.929 19.871 -5.806 1.00 72.69 86 ARG A N 1
ATOM 737 C CA . ARG A 1 86 ? 8.372 20.643 -4.619 1.00 72.69 86 ARG A CA 1
ATOM 738 C C . ARG A 1 86 ? 9.831 20.446 -4.194 1.00 72.69 86 ARG A C 1
ATOM 740 O O . ARG A 1 86 ? 10.243 21.109 -3.249 1.00 72.69 86 ARG A O 1
ATOM 747 N N . TYR A 1 87 ? 10.583 19.516 -4.789 1.00 63.78 87 TYR A N 1
ATOM 748 C CA . TYR A 1 87 ? 11.956 19.226 -4.342 1.00 63.78 87 TYR A CA 1
ATOM 749 C C . TYR A 1 87 ? 12.995 19.727 -5.366 1.00 63.78 87 TYR A C 1
ATOM 751 O O . TYR A 1 87 ? 12.696 19.740 -6.559 1.00 63.78 87 TYR A O 1
ATOM 759 N N . PRO A 1 88 ? 14.189 20.168 -4.910 1.00 63.31 88 PRO A N 1
ATOM 760 C CA . PRO A 1 88 ? 15.265 20.691 -5.766 1.00 63.31 88 PRO A CA 1
ATOM 761 C C . PRO A 1 88 ? 15.930 19.547 -6.584 1.00 63.31 88 PRO A C 1
ATOM 763 O O . PRO A 1 88 ? 15.487 18.402 -6.463 1.00 63.31 88 PRO A O 1
ATOM 766 N N . PRO A 1 89 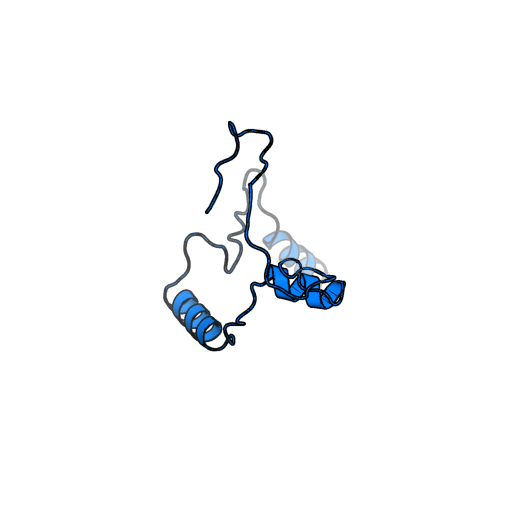? 16.908 19.817 -7.482 1.00 62.62 89 PRO A N 1
ATOM 767 C CA . PRO A 1 89 ? 17.114 19.030 -8.696 1.00 62.62 89 PRO A CA 1
ATOM 768 C C . PRO A 1 89 ? 17.495 17.565 -8.458 1.00 62.62 89 PRO A C 1
ATOM 770 O O . PRO A 1 89 ? 18.025 17.165 -7.423 1.00 62.62 89 PRO A O 1
ATOM 773 N N . LEU A 1 90 ? 17.180 16.789 -9.491 1.00 65.00 90 LEU A N 1
ATOM 774 C CA . LEU A 1 90 ? 17.142 15.335 -9.582 1.00 65.00 90 LEU A CA 1
ATOM 775 C C . LEU A 1 90 ? 18.371 14.662 -8.945 1.00 65.00 90 LEU A C 1
ATOM 777 O O . LEU A 1 90 ? 19.509 14.901 -9.347 1.00 65.00 90 LEU A O 1
ATOM 781 N N . LYS A 1 91 ? 18.138 13.754 -7.990 1.00 60.25 91 LYS A N 1
ATOM 782 C CA . LYS A 1 91 ? 19.158 12.790 -7.556 1.00 60.25 91 LYS A CA 1
ATOM 783 C C . LYS A 1 91 ? 19.207 11.667 -8.594 1.00 60.25 91 LYS A C 1
ATOM 785 O O . LYS A 1 91 ? 18.204 10.981 -8.785 1.00 60.25 91 LYS A O 1
ATOM 790 N N . LYS A 1 92 ? 20.350 11.496 -9.262 1.00 63.22 92 LYS A N 1
ATOM 791 C CA . LYS A 1 92 ? 20.617 10.328 -10.112 1.00 63.22 92 LYS A CA 1
ATOM 792 C C . LYS A 1 92 ? 20.945 9.140 -9.215 1.00 63.22 92 LYS A C 1
ATOM 794 O O . LYS A 1 92 ? 21.812 9.252 -8.346 1.00 63.22 92 LYS A O 1
ATOM 799 N N . TYR A 1 93 ? 20.235 8.037 -9.403 1.00 63.53 93 TYR A N 1
ATOM 800 C CA . TYR A 1 93 ? 20.473 6.787 -8.688 1.00 63.53 93 TYR A CA 1
ATOM 801 C C . TYR A 1 93 ? 21.205 5.854 -9.658 1.00 63.53 93 TYR A C 1
ATOM 803 O O . TYR A 1 93 ? 20.573 5.268 -10.531 1.00 63.53 93 TYR A O 1
ATOM 811 N N . TYR A 1 94 ? 22.538 5.814 -9.569 1.00 58.44 94 TYR A N 1
ATOM 812 C CA . TYR A 1 94 ? 23.362 4.850 -10.309 1.00 58.44 94 TYR A CA 1
ATOM 813 C C . TYR A 1 94 ? 23.293 3.474 -9.643 1.00 58.44 94 TYR A C 1
ATOM 815 O O . TYR A 1 94 ? 23.333 3.438 -8.390 1.00 58.44 94 TYR A O 1
#

Radius of gyration: 25.04 Å; chains: 1; bounding box: 67×38×49 Å

Secondary structure (DSSP, 8-state):
--HHHHHHHHHTTSPPTTPPP----GGG-SS--HHHHHHHHHHHHTS---SS-HHHHHHHHHHSS-TTB-TTT-PBPPP-----TTS-S-----

Sequence (94 aa):
MPSERFVSHILIHLPPKNFKMVNRYGFYSRQISGRLKEVIDAFRKNIAVSRYSFYQRQMYKTFGMNPFYCPTCKVKMIVWEFYHYRYPPLKKYY

Organism: NCBI:txid634994